Protein AF-A0A9Q7ALQ8-F1 (afdb_monomer)

Foldseek 3Di:
DDDDPPFDWDWDFDDAAPDTDTDTDSDDPVRSVVVRVVLNVQLVVQDDPPDDSVNSNVSSVVVVVVVVVVVVVVVVVVVVVVVD

pLDDT: mean 83.9, std 13.33, range [40.94, 96.38]

Mean predicted aligned error: 7.28 Å

Sequence (84 aa):
MTELPGAEMRRVRLRVGKKTYPIRTPLTDDELDRLLVPLNVVIEESGGPSVGQEERLLLALLRYGWQLERIRHRLEALLKEESR

Radius of gyration: 16.53 Å; Cα contacts (8 Å, |Δi|>4): 52; chains: 1; bounding box: 43×23×46 Å

Nearest PDB structures (foldseek):
  2mmv-assembly1_B  TM=6.576E-01  e=1.518E-02  Geobacillus stearothermophilus
  7pio-assembly1_F  TM=3.917E-01  e=1.404E-01  Mycoplasmoides pneumoniae M129
  8buu-assembly1_g  TM=3.747E-01  e=1.718E-01  Bacillus subtilis subsp. subtilis str. 168
  5zeb-assembly1_g  TM=3.350E-01  e=1.147E-01  Mycolicibacterium smegmatis MC2 155
  7unu-assembly1_g  TM=3.862E-01  e=4.415E-01  Pseudomonas aeruginosa PAO1

Solvent-accessible surface area (backbone atoms only — not comparable to full-atom values): 5042 Å² total; per-residue (Å²): 134,87,76,70,89,87,52,72,75,40,80,47,78,46,76,55,85,94,48,74,42,83,44,76,40,56,69,52,71,70,59,45,52,68,49,46,56,60,48,42,53,42,32,65,71,28,61,60,97,86,54,50,73,68,57,15,48,52,46,28,50,52,52,51,53,52,50,52,50,54,50,50,54,53,51,56,51,52,57,57,58,76,75,106

Secondary structure (DSSP, 8-state):
--PPTT---EEEEEEETTEEEEEEES--HHHHHHHHHHHHHHHHHSS-TTS-HHHHHHHHHHHHHHHHHHHHHHHHHHHH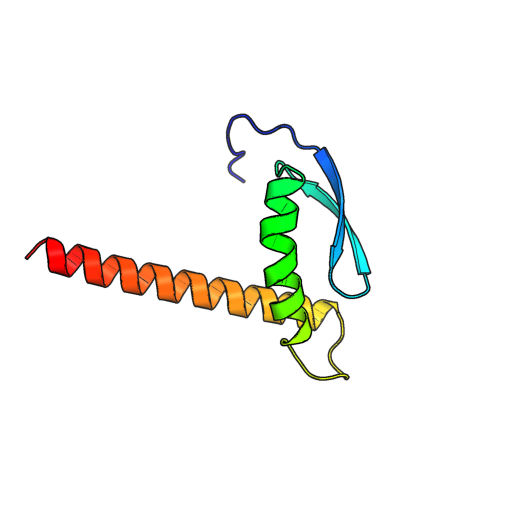HHT-

Organism: NCBI:txid3029084

Structure (mmCIF, N/CA/C/O backbone):
data_AF-A0A9Q7ALQ8-F1
#
_entry.id   AF-A0A9Q7ALQ8-F1
#
loop_
_atom_site.group_PDB
_atom_site.id
_atom_site.type_symbol
_atom_site.label_atom_id
_atom_site.label_alt_id
_atom_site.label_comp_id
_atom_site.label_asym_id
_atom_site.label_entity_id
_atom_site.label_seq_id
_atom_site.pdbx_PDB_ins_code
_atom_site.Cartn_x
_atom_site.Cartn_y
_atom_site.Cartn_z
_atom_site.occupancy
_atom_site.B_iso_or_equiv
_atom_site.auth_seq_id
_atom_site.auth_comp_id
_atom_site.auth_asym_id
_atom_site.auth_atom_id
_atom_site.pdbx_PDB_model_num
ATOM 1 N N . MET A 1 1 ? -5.722 14.854 -11.703 1.00 40.94 1 MET A N 1
ATOM 2 C CA . MET A 1 1 ? -6.278 13.524 -11.383 1.00 40.94 1 MET A CA 1
ATOM 3 C C . MET A 1 1 ? -6.734 12.925 -12.692 1.00 40.94 1 MET A C 1
ATOM 5 O O . MET A 1 1 ? -7.750 13.354 -13.214 1.00 40.94 1 MET A O 1
ATOM 9 N N . THR A 1 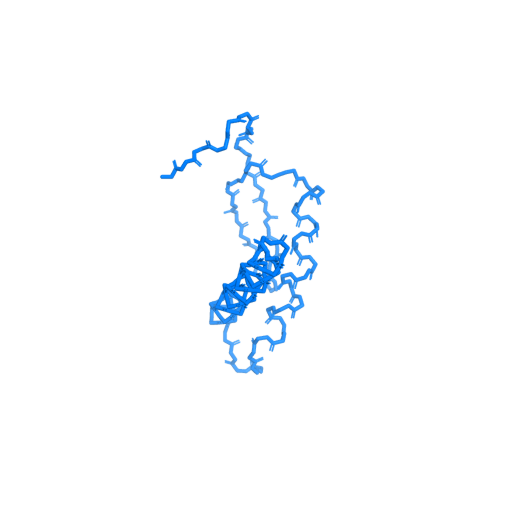2 ? -5.917 12.062 -13.284 1.00 43.69 2 THR A N 1
ATOM 10 C CA . THR A 1 2 ? -6.236 11.422 -14.561 1.00 43.69 2 THR A CA 1
ATOM 11 C C . THR A 1 2 ? -7.209 10.290 -14.263 1.00 43.69 2 THR A C 1
ATOM 13 O O . THR A 1 2 ? -6.836 9.322 -13.604 1.00 43.69 2 THR A O 1
ATOM 16 N N . GLU A 1 3 ? -8.469 10.454 -14.653 1.00 43.44 3 GLU A N 1
ATOM 17 C CA . GLU A 1 3 ? -9.445 9.369 -14.622 1.00 43.44 3 GLU A CA 1
ATOM 18 C C . GLU A 1 3 ? -8.961 8.285 -15.593 1.00 43.44 3 GLU A C 1
ATOM 20 O O . GLU A 1 3 ? -8.693 8.563 -16.763 1.00 43.44 3 GLU A O 1
ATOM 25 N N . LEU A 1 4 ? -8.765 7.064 -15.091 1.00 53.69 4 LEU A N 1
ATOM 26 C CA . LEU A 1 4 ? -8.494 5.910 -15.944 1.00 53.69 4 LEU A CA 1
ATOM 27 C C . LEU A 1 4 ? -9.739 5.697 -16.828 1.00 53.69 4 LEU A C 1
ATOM 29 O O . LEU A 1 4 ? -10.833 5.534 -16.280 1.00 53.69 4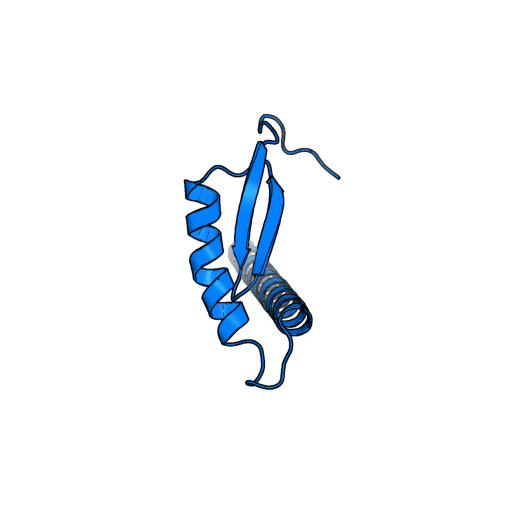 LEU A O 1
ATOM 33 N N . PRO A 1 5 ? -9.621 5.739 -18.167 1.00 44.50 5 PRO A N 1
ATOM 34 C CA . PRO A 1 5 ? -10.782 5.687 -19.043 1.00 44.50 5 PRO A CA 1
ATOM 35 C C . PRO A 1 5 ? -11.468 4.318 -18.938 1.00 44.50 5 PRO A C 1
ATOM 37 O O . PRO A 1 5 ? -10.870 3.296 -19.260 1.00 44.50 5 PRO A O 1
ATOM 40 N N . GLY A 1 6 ? -12.730 4.314 -18.491 1.00 55.72 6 GLY A N 1
ATOM 41 C CA . GLY A 1 6 ? -13.628 3.154 -18.551 1.00 55.72 6 GLY A CA 1
ATOM 42 C C . GLY A 1 6 ? -13.991 2.475 -17.227 1.00 55.72 6 GLY A C 1
ATOM 43 O O . GLY A 1 6 ? -14.754 1.515 -17.259 1.00 55.72 6 GLY A O 1
ATOM 44 N N . ALA A 1 7 ? -13.503 2.943 -16.076 1.00 61.88 7 ALA A N 1
ATOM 45 C CA . ALA A 1 7 ? -13.806 2.289 -14.803 1.00 61.88 7 ALA A CA 1
ATOM 46 C C . ALA A 1 7 ? -14.857 3.059 -13.982 1.00 61.88 7 ALA A C 1
ATOM 48 O O . ALA A 1 7 ? -14.623 4.184 -13.535 1.00 61.88 7 ALA A O 1
ATOM 49 N N . GLU A 1 8 ? -16.032 2.453 -13.790 1.00 80.75 8 GLU A N 1
ATOM 50 C CA . GLU A 1 8 ? -17.117 3.027 -12.991 1.00 80.75 8 GLU A CA 1
ATOM 51 C C . GLU A 1 8 ? -16.693 3.156 -11.519 1.00 80.75 8 GLU A C 1
ATOM 53 O O . GLU A 1 8 ? -16.329 2.186 -10.852 1.00 80.75 8 GLU A O 1
ATOM 58 N N . MET A 1 9 ? -16.742 4.381 -10.992 1.00 88.94 9 MET A N 1
ATOM 59 C CA . MET A 1 9 ? -16.367 4.665 -9.609 1.00 88.94 9 MET A CA 1
ATOM 60 C C . MET A 1 9 ? -17.430 4.134 -8.643 1.00 88.94 9 MET A C 1
ATOM 62 O O . MET A 1 9 ? -18.488 4.743 -8.474 1.00 88.94 9 MET A O 1
ATOM 66 N N . ARG A 1 10 ? -17.121 3.053 -7.922 1.00 90.50 10 ARG A N 1
ATOM 67 C CA . ARG A 1 10 ? -18.021 2.456 -6.922 1.00 90.50 10 ARG A CA 1
ATOM 68 C C . ARG A 1 10 ? -17.598 2.772 -5.490 1.00 90.50 10 ARG A C 1
ATOM 70 O O . ARG A 1 10 ? -16.432 3.046 -5.201 1.00 90.50 10 ARG A O 1
ATOM 77 N N . ARG A 1 11 ? -18.562 2.754 -4.563 1.00 93.25 11 ARG A N 1
ATOM 78 C CA . ARG A 1 11 ? -18.302 2.877 -3.119 1.00 93.25 11 ARG A CA 1
ATOM 79 C C . ARG A 1 11 ? -18.114 1.496 -2.506 1.00 93.25 11 ARG A C 1
ATOM 81 O O . ARG A 1 11 ? -19.011 0.668 -2.603 1.00 93.25 11 ARG A O 1
ATOM 88 N N . VAL A 1 12 ? -17.004 1.295 -1.803 1.00 92.94 12 VAL A N 1
ATOM 89 C CA . VAL A 1 12 ? -16.704 0.048 -1.083 1.00 92.94 12 VAL A CA 1
ATOM 90 C C . VAL A 1 12 ? -16.273 0.340 0.350 1.00 92.94 12 VAL A C 1
ATOM 92 O O . VAL A 1 12 ? -15.774 1.427 0.656 1.00 92.94 12 VAL A O 1
ATOM 95 N N . ARG A 1 13 ? -16.478 -0.626 1.249 1.00 92.56 13 ARG A N 1
ATOM 96 C CA . ARG A 1 13 ? -15.955 -0.569 2.619 1.00 92.56 13 ARG A CA 1
ATOM 97 C C . ARG A 1 13 ? -14.689 -1.403 2.694 1.00 92.56 13 ARG A C 1
ATOM 99 O O . ARG A 1 13 ? -14.756 -2.625 2.698 1.00 92.56 13 ARG A O 1
ATOM 106 N N . LEU A 1 14 ? -13.552 -0.728 2.768 1.00 89.94 14 LEU A N 1
ATOM 107 C CA . LEU A 1 14 ? -12.245 -1.358 2.814 1.00 89.94 14 LEU A CA 1
ATOM 108 C C . LEU A 1 14 ? -11.803 -1.549 4.263 1.00 89.94 14 LEU A C 1
ATOM 110 O O . LEU A 1 14 ? -11.705 -0.575 5.011 1.00 89.94 14 LEU A O 1
ATOM 114 N N . ARG A 1 15 ? -11.514 -2.784 4.673 1.00 87.38 15 ARG A N 1
ATOM 115 C CA . ARG A 1 15 ? -10.905 -3.043 5.981 1.00 87.38 15 ARG A CA 1
ATOM 116 C C . ARG A 1 15 ? -9.389 -3.034 5.849 1.00 87.38 15 ARG A C 1
ATOM 118 O O . ARG A 1 15 ? -8.833 -3.822 5.094 1.00 87.38 15 ARG A O 1
ATOM 125 N N . VAL A 1 16 ? -8.739 -2.165 6.616 1.00 83.81 16 VAL A N 1
ATOM 126 C CA . VAL A 1 16 ? -7.282 -2.042 6.638 1.00 83.81 16 VAL A CA 1
ATOM 127 C C . VAL A 1 16 ? -6.816 -2.048 8.090 1.00 83.81 16 VAL A C 1
ATOM 129 O O . VAL A 1 16 ? -7.177 -1.170 8.881 1.00 83.81 16 VAL A O 1
ATOM 132 N N . GLY A 1 17 ? -6.065 -3.085 8.464 1.00 80.31 17 GLY A N 1
ATOM 133 C CA . GLY A 1 17 ? -5.772 -3.389 9.864 1.00 80.31 17 GLY A CA 1
ATOM 134 C C . GLY A 1 17 ? -7.049 -3.482 10.714 1.00 80.31 17 GLY A C 1
ATOM 135 O O . GLY A 1 17 ? -7.939 -4.306 10.472 1.00 80.31 17 GLY A O 1
ATOM 136 N N . LYS A 1 18 ? -7.156 -2.616 11.730 1.00 80.00 18 LYS A N 1
ATOM 137 C CA . LYS A 1 18 ? -8.294 -2.602 12.673 1.00 80.00 18 LYS A CA 1
ATOM 138 C C . LYS A 1 18 ? -9.418 -1.634 12.292 1.00 80.00 18 LYS A C 1
ATOM 140 O O . LYS A 1 18 ? -10.458 -1.643 12.947 1.00 80.00 18 LYS A O 1
ATOM 145 N N . LYS A 1 19 ? -9.233 -0.793 11.270 1.00 86.69 19 LYS A N 1
ATOM 146 C CA . LYS A 1 19 ? -10.212 0.230 10.867 1.00 86.69 19 LYS A CA 1
ATOM 147 C C . LYS A 1 19 ? -10.871 -0.142 9.533 1.00 86.69 19 LYS A C 1
ATOM 149 O O . LYS A 1 19 ? -10.281 -0.814 8.691 1.00 86.69 19 LYS A O 1
ATOM 154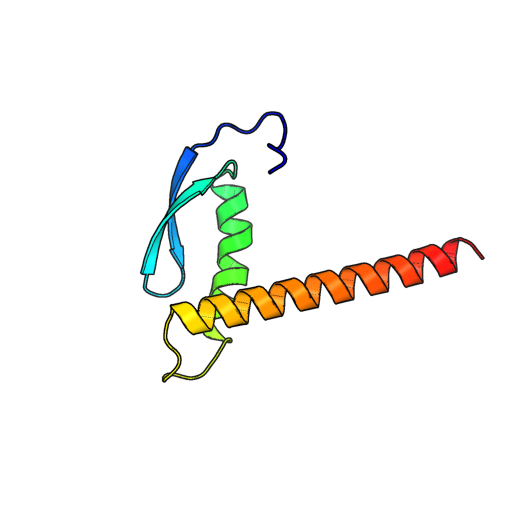 N N . THR A 1 20 ? -12.120 0.286 9.357 1.00 90.94 20 THR A N 1
ATOM 155 C CA . THR A 1 20 ? -12.862 0.148 8.095 1.00 90.94 20 THR A CA 1
ATOM 156 C C . THR A 1 20 ? -13.094 1.529 7.505 1.00 90.94 20 THR A C 1
ATOM 158 O O . THR A 1 20 ? -13.569 2.424 8.202 1.00 90.94 20 THR A O 1
ATOM 161 N N . TYR A 1 21 ? -12.772 1.691 6.228 1.00 89.25 21 TYR A N 1
ATOM 162 C CA . TYR A 1 21 ? -12.788 2.959 5.517 1.00 89.25 21 TYR A CA 1
ATOM 163 C C . TYR A 1 21 ? -13.776 2.891 4.350 1.00 89.25 21 TYR A C 1
ATOM 165 O O . TYR A 1 21 ? -13.646 2.014 3.493 1.00 89.25 21 TYR A O 1
ATOM 173 N N . PRO A 1 22 ? -14.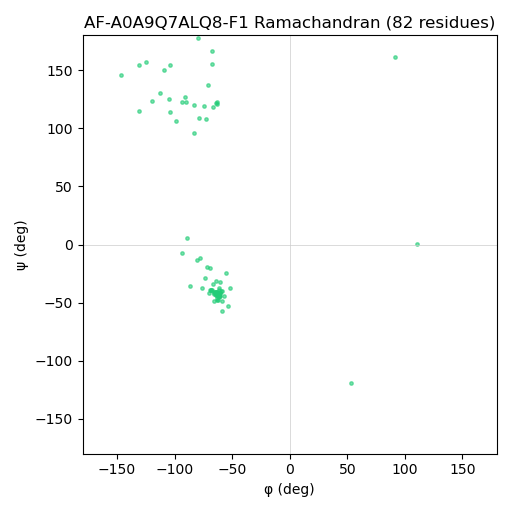771 3.789 4.276 1.00 93.19 22 PRO A N 1
ATOM 174 C CA . PRO A 1 22 ? -15.559 3.948 3.066 1.00 93.19 22 PRO A CA 1
ATOM 175 C C . PRO A 1 22 ? -14.714 4.680 2.018 1.00 93.19 22 PRO A C 1
ATOM 177 O O . PRO A 1 22 ? -14.316 5.824 2.234 1.00 93.19 22 PRO A O 1
ATOM 180 N N . ILE A 1 23 ? -14.455 4.040 0.881 1.00 92.12 23 ILE A N 1
ATOM 181 C CA . ILE A 1 23 ? -13.686 4.637 -0.217 1.00 92.12 23 ILE A CA 1
ATOM 182 C C . ILE A 1 23 ? -14.483 4.602 -1.517 1.00 92.12 23 ILE A C 1
ATOM 184 O O . ILE A 1 23 ? -15.396 3.792 -1.689 1.00 92.12 23 ILE A O 1
ATOM 188 N N . ARG A 1 24 ? -14.133 5.500 -2.438 1.00 94.06 24 ARG A N 1
ATOM 189 C CA . ARG A 1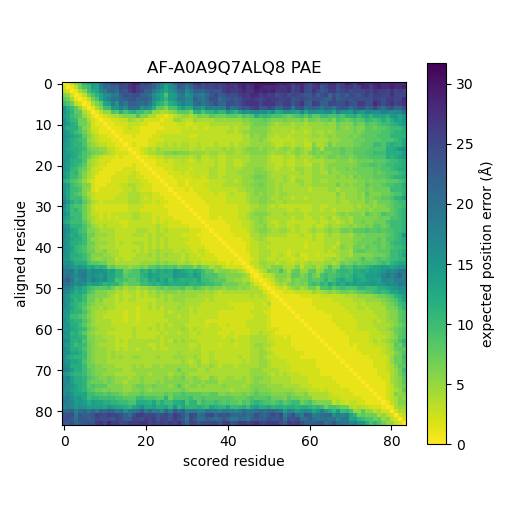 24 ? -14.562 5.437 -3.836 1.00 94.06 24 ARG A CA 1
ATOM 190 C C . ARG A 1 24 ? -13.386 4.969 -4.672 1.00 94.06 24 ARG A C 1
ATOM 192 O O . ARG A 1 24 ? -12.320 5.570 -4.587 1.00 94.06 24 ARG A O 1
ATOM 199 N N . THR A 1 25 ? -13.581 3.913 -5.444 1.00 91.44 25 THR A N 1
ATOM 200 C CA . THR A 1 25 ? -12.515 3.308 -6.240 1.00 91.44 25 THR A CA 1
ATOM 201 C C . THR A 1 25 ? -13.075 2.751 -7.547 1.00 91.44 25 THR A C 1
ATOM 203 O O . THR A 1 25 ? -14.215 2.279 -7.549 1.00 91.44 25 THR A O 1
ATOM 206 N N . PRO A 1 26 ? -12.297 2.799 -8.640 1.00 92.94 26 PRO A N 1
ATOM 207 C CA . PRO A 1 26 ? -12.619 2.089 -9.873 1.00 92.94 26 PRO A CA 1
ATOM 208 C C . PRO A 1 26 ? -12.301 0.586 -9.796 1.00 92.94 26 PRO A C 1
ATOM 210 O O . PRO A 1 26 ? -12.682 -0.160 -10.689 1.00 92.94 26 PRO A O 1
ATOM 213 N N . LEU A 1 27 ? -11.580 0.144 -8.758 1.00 91.44 27 LEU A N 1
ATOM 214 C CA . LEU A 1 27 ? -11.109 -1.234 -8.639 1.00 91.44 27 LEU A CA 1
ATOM 215 C C . LEU A 1 27 ? -12.255 -2.216 -8.359 1.00 91.44 27 LEU A C 1
ATOM 217 O O . LEU A 1 27 ? -13.126 -1.984 -7.503 1.00 91.44 27 LEU A O 1
ATOM 221 N N . THR A 1 28 ? -12.203 -3.348 -9.052 1.00 90.62 28 THR A N 1
ATOM 222 C CA . THR A 1 28 ? -13.039 -4.528 -8.803 1.00 90.62 28 THR A CA 1
ATOM 223 C C . THR A 1 28 ? -12.696 -5.177 -7.458 1.00 90.62 28 THR A C 1
ATOM 225 O O . THR A 1 28 ? -11.692 -4.837 -6.829 1.00 90.62 28 THR A O 1
ATOM 228 N N . ASP A 1 29 ? -13.549 -6.082 -6.971 1.00 89.00 29 ASP A N 1
ATOM 229 C CA . ASP A 1 29 ? -13.290 -6.784 -5.705 1.00 89.00 29 ASP A CA 1
ATOM 230 C C . ASP A 1 29 ? -12.021 -7.644 -5.808 1.00 89.00 29 ASP A C 1
ATOM 232 O O . ASP A 1 29 ? -11.157 -7.550 -4.942 1.00 89.00 29 ASP A O 1
ATOM 236 N N . ASP A 1 30 ? -11.830 -8.348 -6.925 1.00 90.31 30 ASP A N 1
ATOM 237 C CA . ASP A 1 30 ? -10.634 -9.161 -7.177 1.00 90.31 30 ASP A CA 1
ATOM 238 C C . ASP A 1 30 ? -9.338 -8.333 -7.183 1.00 90.31 30 ASP A C 1
ATOM 240 O O . ASP A 1 30 ? -8.309 -8.756 -6.650 1.00 90.31 30 ASP A O 1
ATOM 244 N N . GLU A 1 31 ? -9.353 -7.144 -7.794 1.00 91.69 31 GLU A N 1
ATOM 245 C CA . GLU A 1 31 ? -8.198 -6.238 -7.793 1.00 91.69 31 GLU A CA 1
ATOM 246 C C . GLU A 1 31 ? -7.912 -5.687 -6.395 1.00 91.69 31 GLU A C 1
ATOM 248 O O . GLU A 1 31 ? -6.749 -5.582 -6.001 1.00 91.69 31 GLU A O 1
ATOM 253 N N . LEU A 1 32 ? -8.959 -5.361 -5.629 1.00 91.12 32 LEU A N 1
ATOM 254 C CA . LEU A 1 32 ? -8.814 -4.944 -4.238 1.00 91.12 32 LEU A CA 1
ATOM 255 C C . LEU A 1 32 ? -8.221 -6.067 -3.391 1.00 91.12 32 LEU A C 1
ATOM 257 O O . LEU A 1 32 ? -7.269 -5.812 -2.660 1.00 91.12 32 LEU A O 1
ATOM 261 N N . ASP A 1 33 ? -8.705 -7.298 -3.523 1.00 89.06 33 ASP A N 1
ATOM 262 C CA . ASP A 1 33 ? -8.209 -8.441 -2.757 1.00 89.06 33 ASP A CA 1
ATOM 263 C C . ASP A 1 33 ? -6.727 -8.718 -3.038 1.00 89.06 33 ASP A C 1
ATOM 265 O O . ASP A 1 33 ? -5.937 -8.910 -2.107 1.00 89.06 33 ASP A O 1
ATOM 269 N N . ARG A 1 34 ? -6.306 -8.626 -4.307 1.00 89.81 34 ARG A N 1
ATOM 270 C CA . ARG A 1 34 ? -4.889 -8.746 -4.698 1.00 89.81 34 ARG A CA 1
ATOM 271 C C . ARG A 1 34 ? -3.999 -7.683 -4.053 1.00 89.81 34 ARG A C 1
ATOM 273 O O . ARG A 1 34 ? -2.832 -7.959 -3.781 1.00 89.81 34 ARG A O 1
ATOM 280 N N . LEU A 1 35 ? -4.523 -6.481 -3.813 1.00 87.81 35 LEU A N 1
ATOM 281 C CA . LEU A 1 35 ? -3.789 -5.379 -3.182 1.00 87.81 35 LEU A CA 1
ATOM 282 C C . LEU A 1 35 ? -3.847 -5.428 -1.652 1.00 87.81 35 LEU A C 1
ATOM 284 O O . LEU A 1 35 ? -2.873 -5.086 -0.983 1.00 87.81 35 LEU A O 1
ATOM 288 N N . LEU A 1 36 ? -4.975 -5.850 -1.085 1.00 86.94 36 LEU A N 1
ATOM 289 C CA . LEU A 1 36 ? -5.239 -5.820 0.350 1.00 86.94 36 LEU A CA 1
ATOM 290 C C . LEU A 1 36 ? -4.384 -6.800 1.136 1.00 86.94 36 LEU A C 1
ATOM 292 O O . LEU A 1 36 ? -3.939 -6.468 2.234 1.00 86.94 36 LEU A O 1
ATOM 296 N N . VAL A 1 37 ? -4.158 -7.997 0.595 1.00 84.25 37 VAL A N 1
ATOM 297 C CA . VAL A 1 37 ? -3.339 -9.020 1.257 1.00 84.25 37 VAL A CA 1
ATOM 298 C C . VAL A 1 37 ? -1.915 -8.506 1.513 1.00 84.25 37 VAL A C 1
ATOM 300 O O . VAL A 1 37 ? -1.524 -8.437 2.680 1.00 84.25 37 VAL A O 1
ATOM 303 N N . PRO A 1 38 ? -1.144 -8.072 0.496 1.00 84.00 38 PRO A N 1
ATOM 304 C CA . PRO A 1 38 ? 0.194 -7.543 0.738 1.00 84.00 38 PRO A CA 1
ATOM 305 C C . PRO A 1 38 ? 0.162 -6.228 1.529 1.00 84.00 38 PRO A C 1
ATOM 307 O O . PRO A 1 38 ? 1.033 -6.014 2.370 1.00 84.00 38 PRO A O 1
ATOM 310 N N . LEU A 1 39 ? -0.852 -5.375 1.332 1.00 84.94 39 LEU A N 1
ATOM 311 C CA . LEU A 1 39 ? -0.978 -4.117 2.072 1.00 84.94 39 LEU A CA 1
ATOM 312 C C . LEU A 1 39 ? -1.137 -4.350 3.579 1.00 84.94 39 LEU A C 1
ATOM 314 O O . LEU A 1 39 ? -0.478 -3.677 4.369 1.00 84.94 39 LEU A O 1
ATOM 318 N N . ASN A 1 40 ? -1.976 -5.303 3.988 1.00 84.19 40 ASN A N 1
ATOM 319 C CA . ASN A 1 40 ? -2.170 -5.619 5.402 1.00 84.19 40 ASN A CA 1
ATOM 320 C C . ASN A 1 40 ? -0.890 -6.175 6.037 1.00 84.19 40 ASN A C 1
ATOM 322 O O . ASN A 1 40 ? -0.538 -5.733 7.127 1.00 84.19 40 ASN A O 1
ATOM 326 N N . VAL A 1 41 ? -0.147 -7.036 5.333 1.00 85.62 41 VAL A N 1
ATOM 327 C CA . VAL A 1 41 ? 1.168 -7.519 5.797 1.00 85.62 41 VAL A CA 1
ATOM 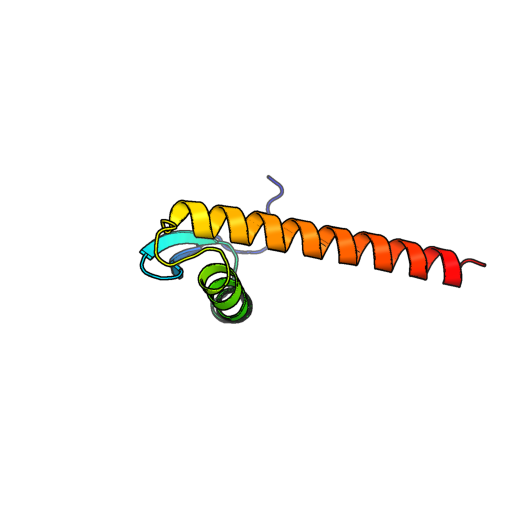328 C C . VAL A 1 41 ? 2.127 -6.348 6.010 1.00 85.62 41 VAL A C 1
ATOM 330 O O . VAL A 1 41 ? 2.721 -6.207 7.076 1.00 85.62 41 VAL A O 1
ATOM 333 N N . VAL A 1 42 ? 2.229 -5.444 5.031 1.00 84.75 42 VAL A N 1
ATOM 334 C CA . VAL A 1 42 ? 3.113 -4.277 5.131 1.00 84.75 42 VAL A CA 1
ATOM 335 C C . VAL A 1 42 ? 2.719 -3.374 6.303 1.00 84.75 42 VAL A C 1
ATOM 337 O O . VAL A 1 42 ? 3.600 -2.866 6.992 1.00 84.75 42 VAL A O 1
ATOM 340 N N . ILE A 1 43 ? 1.426 -3.176 6.561 1.00 84.94 43 ILE A N 1
ATOM 341 C CA . ILE A 1 43 ? 0.926 -2.355 7.677 1.00 84.94 43 ILE A CA 1
ATOM 342 C C . ILE A 1 43 ? 1.193 -3.012 9.034 1.00 84.94 43 ILE A C 1
ATOM 344 O O . ILE A 1 43 ? 1.519 -2.319 10.000 1.00 84.94 43 ILE A O 1
ATOM 348 N N . GLU A 1 44 ? 1.052 -4.331 9.131 1.00 83.31 44 GLU A N 1
ATOM 349 C CA . GLU A 1 44 ? 1.345 -5.080 10.355 1.00 83.31 44 GLU A CA 1
ATOM 350 C C . GLU A 1 44 ? 2.835 -5.037 10.700 1.00 83.31 44 GLU A C 1
ATOM 352 O O . GLU A 1 44 ? 3.179 -4.797 11.859 1.00 83.31 44 GLU A O 1
ATOM 357 N N . GLU A 1 45 ? 3.699 -5.170 9.690 1.00 85.12 45 GLU A N 1
ATOM 358 C CA . GLU A 1 45 ? 5.157 -5.041 9.807 1.00 85.12 45 GLU A CA 1
ATOM 359 C C . GLU A 1 45 ? 5.628 -3.593 10.024 1.00 85.12 45 GLU A C 1
ATOM 361 O O . GLU A 1 45 ? 6.756 -3.354 10.462 1.00 85.12 45 GLU A O 1
ATOM 366 N N . SER A 1 46 ? 4.792 -2.609 9.692 1.00 80.12 46 SER A N 1
ATOM 367 C CA . SER A 1 46 ? 5.124 -1.194 9.838 1.00 80.12 46 SER A CA 1
ATOM 368 C C . SER A 1 46 ? 4.869 -0.734 11.271 1.00 80.12 46 SER A C 1
ATOM 370 O O . SER A 1 46 ? 3.757 -0.356 11.632 1.00 80.12 46 SER A O 1
ATOM 372 N N . GLY A 1 47 ? 5.927 -0.727 12.083 1.00 70.38 47 GLY A N 1
ATOM 373 C CA . GLY A 1 47 ? 5.926 -0.140 13.424 1.00 70.38 47 GLY A CA 1
ATOM 374 C C . GLY A 1 47 ? 5.566 -1.106 14.562 1.00 70.38 47 GLY A C 1
ATOM 375 O O . GLY A 1 47 ? 4.986 -2.172 14.374 1.00 70.38 47 GLY A O 1
ATOM 376 N N . GLY A 1 48 ? 5.935 -0.719 15.785 1.00 71.31 48 GLY A N 1
ATOM 377 C CA . GLY A 1 48 ? 5.701 -1.501 17.003 1.00 71.31 48 GLY A CA 1
ATOM 378 C C . GLY A 1 48 ? 4.272 -1.385 17.561 1.00 71.31 48 GLY A C 1
ATOM 379 O O . GLY A 1 48 ? 3.451 -0.628 17.038 1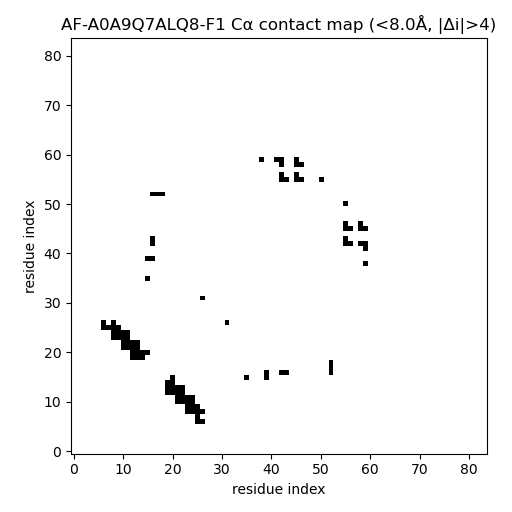.00 71.31 48 GLY A O 1
ATOM 380 N N . PRO A 1 49 ? 3.943 -2.097 18.658 1.00 71.00 49 PRO A N 1
ATOM 381 C CA . PRO A 1 49 ? 2.610 -2.086 19.281 1.00 71.00 49 PRO A CA 1
ATOM 382 C C . PRO A 1 49 ? 2.100 -0.689 19.674 1.00 71.00 49 PRO A C 1
ATOM 384 O O . PRO A 1 49 ? 0.893 -0.485 19.762 1.00 71.00 49 PRO A O 1
ATOM 387 N N . SER A 1 50 ? 3.013 0.261 19.893 1.00 80.12 50 SER A N 1
ATOM 388 C CA . SER A 1 50 ? 2.738 1.657 20.251 1.00 80.12 50 SER A CA 1
ATOM 389 C C . SER A 1 50 ? 2.372 2.557 19.066 1.00 80.12 50 SER A C 1
ATOM 391 O O . SER A 1 50 ? 1.889 3.665 19.280 1.00 80.12 50 SER A O 1
ATOM 393 N N . VAL A 1 51 ? 2.587 2.103 17.829 1.00 82.25 51 VAL A N 1
ATOM 394 C CA . VAL A 1 51 ? 2.347 2.894 16.615 1.00 82.25 51 VAL A CA 1
ATOM 395 C C . VAL A 1 51 ? 0.870 2.824 16.233 1.00 82.25 51 VAL A C 1
ATOM 397 O O . VAL A 1 51 ? 0.326 1.742 15.975 1.00 82.25 51 VAL A O 1
ATOM 400 N N . GLY A 1 52 ? 0.220 3.989 16.188 1.00 86.75 52 GLY A N 1
ATOM 401 C CA . GLY A 1 52 ? -1.192 4.125 15.833 1.00 86.75 52 GLY A CA 1
ATOM 402 C C . GLY A 1 52 ? -1.475 3.784 14.365 1.00 86.75 52 GLY A C 1
ATOM 403 O O . GLY A 1 52 ? -0.611 3.909 13.505 1.00 86.75 52 GLY A O 1
ATOM 404 N N . GLN A 1 53 ? -2.714 3.384 14.056 1.00 85.56 53 GLN A N 1
ATOM 405 C CA . GLN A 1 53 ? -3.123 2.935 12.710 1.00 85.56 53 GLN A CA 1
ATOM 406 C C . GLN A 1 53 ? -2.763 3.928 11.589 1.00 85.56 53 GLN A C 1
ATOM 408 O O . GLN A 1 53 ? -2.404 3.505 10.496 1.00 85.56 53 GLN A O 1
ATOM 413 N N . GLU A 1 54 ? -2.875 5.233 11.839 1.00 87.38 54 GLU A N 1
ATOM 414 C CA . GLU A 1 54 ? -2.575 6.272 10.843 1.00 87.38 54 GLU A CA 1
ATOM 415 C C . GLU A 1 54 ? -1.081 6.364 10.538 1.00 87.38 54 GLU A C 1
ATOM 417 O O . GLU A 1 54 ? -0.694 6.413 9.374 1.00 87.38 54 GLU A O 1
ATOM 422 N N . GLU A 1 55 ? -0.237 6.286 11.563 1.00 89.81 55 GLU A N 1
ATOM 423 C CA . GLU A 1 55 ? 1.213 6.252 11.388 1.00 89.81 55 GLU A CA 1
ATOM 424 C C . GLU A 1 55 ? 1.652 4.969 10.668 1.00 89.81 55 GLU A C 1
ATOM 426 O O . GLU A 1 55 ? 2.442 5.033 9.729 1.00 89.81 55 GLU A O 1
ATOM 431 N N . ARG A 1 56 ? 1.060 3.812 11.002 1.00 88.62 56 ARG A N 1
ATOM 432 C CA . ARG A 1 56 ? 1.323 2.554 10.277 1.00 88.62 56 ARG A CA 1
ATOM 433 C C . ARG A 1 56 ? 0.976 2.650 8.793 1.00 88.62 56 ARG A C 1
ATOM 435 O O . ARG A 1 56 ? 1.716 2.137 7.959 1.00 88.62 56 ARG A O 1
ATOM 442 N N . LEU A 1 57 ? -0.135 3.309 8.456 1.00 88.25 57 LEU A N 1
ATOM 443 C CA . LEU A 1 57 ? -0.533 3.545 7.066 1.00 88.25 57 LEU A CA 1
ATOM 444 C C . LEU A 1 57 ? 0.472 4.439 6.335 1.00 88.25 57 LEU A C 1
ATOM 446 O O . LEU A 1 57 ? 0.847 4.127 5.208 1.00 88.25 57 LEU A O 1
ATOM 450 N N . LEU A 1 58 ? 0.941 5.516 6.973 1.00 90.38 58 LEU A N 1
ATOM 451 C CA . LEU A 1 58 ? 1.966 6.393 6.399 1.00 90.38 58 LEU A CA 1
ATOM 452 C C . LEU A 1 58 ? 3.280 5.643 6.153 1.00 90.38 58 LEU A C 1
ATOM 454 O O . LEU A 1 58 ? 3.851 5.744 5.068 1.00 90.38 58 LEU A O 1
ATOM 458 N N . LEU A 1 59 ? 3.728 4.842 7.120 1.00 90.31 59 LEU A N 1
ATOM 459 C CA . LEU A 1 59 ? 4.921 4.006 6.982 1.00 90.31 59 LEU A CA 1
ATOM 460 C C . LEU A 1 59 ? 4.771 2.976 5.854 1.00 90.31 59 LEU A C 1
ATOM 462 O O . LEU A 1 59 ? 5.691 2.803 5.052 1.00 90.31 59 LEU A O 1
ATOM 466 N N . ALA A 1 60 ? 3.600 2.345 5.739 1.00 88.50 60 ALA A N 1
ATOM 467 C CA . ALA A 1 60 ? 3.305 1.421 4.651 1.00 88.50 60 ALA A CA 1
ATOM 468 C C . ALA A 1 60 ? 3.366 2.115 3.281 1.00 88.50 60 ALA A C 1
ATOM 470 O O . ALA A 1 60 ? 3.993 1.593 2.359 1.00 88.50 60 ALA A O 1
ATOM 471 N N . LEU A 1 61 ? 2.782 3.311 3.155 1.00 90.44 61 LEU A N 1
ATOM 472 C CA . LEU A 1 61 ? 2.833 4.111 1.927 1.00 90.44 61 LEU A CA 1
ATOM 473 C C . LEU A 1 61 ? 4.270 4.487 1.546 1.00 90.44 61 LEU A C 1
ATOM 475 O O . LEU A 1 61 ? 4.650 4.331 0.386 1.00 90.44 61 LEU A O 1
ATOM 479 N N . LEU A 1 62 ? 5.084 4.921 2.513 1.00 91.50 62 LEU A N 1
ATOM 480 C CA . LEU A 1 62 ? 6.501 5.226 2.287 1.00 91.50 62 LEU A CA 1
ATOM 481 C C . LEU A 1 62 ? 7.271 3.991 1.810 1.00 91.50 62 LEU A C 1
ATOM 483 O O . LEU A 1 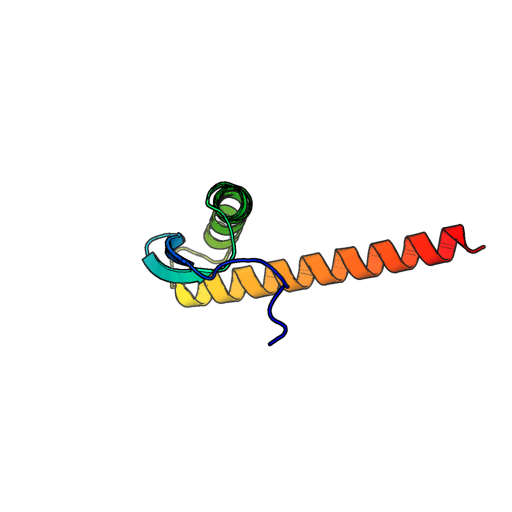62 ? 8.034 4.068 0.845 1.00 91.50 62 LEU A O 1
ATOM 487 N N . ARG A 1 63 ? 7.040 2.835 2.442 1.00 90.25 63 ARG A N 1
ATOM 488 C CA . ARG A 1 63 ? 7.669 1.569 2.049 1.00 90.25 63 ARG A CA 1
ATOM 489 C C . ARG A 1 63 ? 7.264 1.163 0.633 1.00 90.25 63 ARG A C 1
ATOM 491 O O . ARG A 1 63 ? 8.142 0.790 -0.141 1.00 90.25 63 ARG A O 1
ATOM 498 N N . TYR A 1 64 ? 5.988 1.278 0.265 1.00 89.44 64 TYR A N 1
ATOM 499 C CA . TYR A 1 64 ? 5.530 1.007 -1.102 1.00 89.44 64 TYR A CA 1
ATOM 500 C C . TYR A 1 64 ? 6.150 1.956 -2.126 1.00 89.44 64 TYR A C 1
ATOM 502 O O . TYR A 1 64 ? 6.683 1.487 -3.131 1.00 89.44 64 TYR A O 1
ATOM 510 N N . GLY A 1 65 ? 6.138 3.265 -1.860 1.00 92.50 65 GLY A N 1
ATOM 511 C CA . GLY A 1 65 ? 6.753 4.259 -2.741 1.00 92.50 65 GLY A CA 1
ATOM 512 C C . GLY A 1 65 ? 8.237 3.975 -2.976 1.00 92.50 65 GLY A C 1
ATOM 513 O O . GLY A 1 65 ? 8.695 3.960 -4.115 1.00 92.50 65 GLY A O 1
ATOM 514 N N . TRP A 1 66 ? 8.971 3.635 -1.914 1.00 92.38 66 TRP A N 1
ATOM 515 C CA . TRP A 1 66 ? 10.380 3.260 -2.015 1.00 92.38 66 TRP A CA 1
ATOM 516 C C . TRP A 1 66 ? 10.609 1.988 -2.842 1.00 92.38 66 TRP A C 1
ATOM 518 O O . TRP A 1 66 ? 11.541 1.926 -3.641 1.00 92.38 66 TRP A O 1
ATOM 528 N N . GLN A 1 67 ? 9.766 0.963 -2.684 1.00 91.06 67 GLN A N 1
ATOM 529 C CA . GLN A 1 67 ? 9.881 -0.262 -3.482 1.00 91.06 67 GLN A CA 1
ATOM 530 C C . GLN A 1 67 ? 9.602 -0.002 -4.964 1.00 91.06 67 GLN A C 1
ATOM 532 O O . GLN A 1 67 ? 10.349 -0.493 -5.809 1.00 91.06 67 GLN A O 1
ATOM 537 N N . LEU A 1 68 ? 8.582 0.799 -5.285 1.00 93.50 68 LEU A N 1
ATOM 538 C CA . LEU A 1 68 ? 8.288 1.186 -6.666 1.00 93.50 68 LEU A CA 1
ATOM 539 C C . LEU A 1 68 ? 9.461 1.942 -7.294 1.00 93.50 68 LEU A C 1
ATOM 541 O O . LEU A 1 68 ? 9.847 1.641 -8.421 1.00 93.50 68 LEU A O 1
ATOM 545 N N . GLU A 1 69 ? 10.082 2.849 -6.543 1.00 96.38 69 GLU A N 1
ATOM 546 C CA . GLU A 1 69 ? 11.246 3.601 -7.009 1.00 96.38 69 GLU A CA 1
ATOM 547 C C . GLU A 1 69 ? 12.456 2.694 -7.273 1.00 96.38 69 GLU A C 1
ATOM 549 O O . GLU A 1 69 ? 13.133 2.812 -8.297 1.00 96.38 69 GLU A O 1
ATOM 554 N N . ARG A 1 70 ? 12.697 1.707 -6.402 1.00 95.50 70 ARG A N 1
ATOM 555 C CA . ARG A 1 70 ? 13.743 0.696 -6.621 1.00 95.50 70 ARG A CA 1
ATOM 556 C C . ARG A 1 70 ? 13.473 -0.166 -7.852 1.00 95.50 70 ARG A C 1
ATOM 558 O O . ARG A 1 70 ? 14.412 -0.481 -8.583 1.00 95.50 70 ARG A O 1
ATOM 565 N N . ILE A 1 71 ? 12.217 -0.558 -8.074 1.00 95.12 71 ILE A N 1
ATOM 566 C CA . ILE A 1 71 ? 11.807 -1.317 -9.261 1.00 95.12 71 ILE A CA 1
ATOM 567 C C . ILE A 1 71 ? 12.039 -0.472 -10.516 1.00 95.12 71 ILE A C 1
ATOM 569 O O . ILE A 1 71 ? 12.683 -0.955 -11.444 1.00 95.12 71 ILE A O 1
ATOM 573 N N . ARG A 1 72 ? 11.607 0.797 -10.518 1.00 95.31 72 ARG A N 1
ATOM 574 C CA . ARG A 1 72 ? 11.835 1.747 -11.618 1.00 95.31 72 ARG A CA 1
ATOM 575 C C . ARG A 1 72 ? 13.319 1.851 -11.962 1.00 95.31 72 ARG A C 1
ATOM 577 O O . ARG A 1 72 ? 13.690 1.621 -13.107 1.00 95.31 72 ARG A O 1
ATOM 584 N N . HIS A 1 73 ? 14.175 2.110 -10.973 1.00 94.94 73 HIS A N 1
ATOM 585 C CA . HIS A 1 73 ? 15.621 2.206 -11.189 1.00 94.94 73 HIS A CA 1
ATOM 586 C C . HIS A 1 73 ? 16.235 0.925 -11.759 1.00 94.94 73 HIS A C 1
ATOM 588 O O . HIS A 1 73 ? 17.109 0.987 -12.623 1.00 94.94 73 HIS A O 1
ATOM 594 N N . ARG A 1 74 ? 15.786 -0.244 -11.291 1.00 94.88 74 ARG A N 1
ATOM 595 C CA . ARG A 1 74 ? 16.280 -1.527 -11.795 1.00 94.88 74 ARG A CA 1
ATOM 596 C C . ARG A 1 74 ? 15.836 -1.785 -13.234 1.00 94.88 74 ARG A C 1
ATOM 598 O O . ARG A 1 74 ? 16.637 -2.278 -14.020 1.00 94.88 74 ARG A O 1
ATOM 605 N N . LEU A 1 75 ? 14.604 -1.421 -13.585 1.00 95.69 75 LEU A N 1
ATOM 606 C CA . LEU A 1 75 ? 14.112 -1.494 -14.963 1.00 95.69 75 LEU A CA 1
ATOM 607 C C . LEU A 1 75 ? 14.892 -0.550 -15.885 1.00 95.69 75 LEU A C 1
ATOM 609 O O . LEU A 1 75 ? 15.304 -0.959 -16.964 1.00 95.69 75 LEU A O 1
ATOM 613 N N . GLU A 1 76 ? 15.169 0.679 -15.446 1.00 94.81 76 GLU A N 1
ATOM 614 C CA . GLU A 1 76 ? 15.987 1.631 -16.210 1.00 94.81 76 GLU A CA 1
ATOM 615 C C . GLU A 1 76 ? 17.414 1.137 -16.451 1.00 94.81 76 GLU A C 1
ATOM 617 O O . GLU A 1 76 ? 17.974 1.391 -17.515 1.00 94.81 76 GLU A O 1
ATOM 622 N N . ALA A 1 77 ? 18.012 0.448 -15.476 1.00 91.88 77 ALA A N 1
ATOM 623 C CA . ALA A 1 77 ? 19.334 -0.147 -15.636 1.00 91.88 77 ALA A CA 1
ATOM 624 C C . ALA A 1 77 ? 19.323 -1.267 -16.688 1.00 91.88 77 ALA A C 1
ATOM 626 O O . ALA A 1 77 ? 20.133 -1.233 -17.610 1.00 91.88 77 ALA A O 1
ATOM 627 N N . LEU A 1 78 ? 18.360 -2.192 -16.603 1.00 94.31 78 LEU A N 1
ATOM 628 C CA . LEU A 1 78 ? 18.223 -3.305 -17.551 1.00 94.31 78 LEU A CA 1
ATOM 629 C C . LEU A 1 78 ? 17.977 -2.820 -18.988 1.00 94.31 78 LEU A C 1
ATOM 631 O O . LEU A 1 78 ? 18.627 -3.285 -19.918 1.00 94.31 78 LEU A O 1
ATOM 635 N N . LEU A 1 79 ? 17.104 -1.826 -19.170 1.00 92.12 79 LEU A N 1
ATOM 636 C CA . LEU A 1 79 ? 16.813 -1.256 -20.492 1.00 92.12 79 LEU A CA 1
ATOM 637 C C . LEU A 1 79 ? 18.033 -0.558 -21.122 1.00 92.12 79 LEU A C 1
ATOM 639 O O . LEU A 1 79 ? 18.189 -0.550 -22.344 1.00 92.12 79 LEU A O 1
ATOM 643 N N . LYS A 1 80 ? 18.918 0.027 -20.302 1.00 86.12 80 LYS A N 1
ATOM 644 C CA . LYS A 1 80 ? 20.183 0.615 -20.775 1.00 86.12 80 LYS A CA 1
ATOM 645 C C . LYS A 1 80 ? 21.223 -0.439 -21.149 1.00 86.12 80 LYS A C 1
ATOM 647 O O . LYS A 1 80 ? 22.063 -0.156 -21.999 1.00 86.12 80 LYS A O 1
ATOM 652 N N . GLU A 1 81 ? 21.183 -1.612 -20.524 1.00 72.75 81 GLU A N 1
ATOM 653 C CA . GLU A 1 81 ? 22.069 -2.738 -20.837 1.00 72.75 81 GLU A CA 1
ATOM 654 C C . GLU A 1 81 ? 21.653 -3.458 -22.127 1.00 72.75 81 GLU A C 1
ATOM 656 O O . GLU A 1 81 ? 22.526 -3.789 -22.917 1.00 72.75 81 GLU A O 1
ATOM 661 N N . GLU A 1 82 ? 20.353 -3.612 -22.405 1.00 63.59 82 GLU A N 1
ATOM 662 C CA . GLU A 1 82 ? 19.857 -4.178 -23.679 1.00 63.59 82 GLU A CA 1
ATOM 663 C C . GLU A 1 82 ? 20.083 -3.266 -24.897 1.00 63.59 82 GLU A C 1
ATOM 665 O O . GLU A 1 82 ? 20.059 -3.728 -26.035 1.00 63.59 82 GLU A O 1
ATOM 670 N N . SER A 1 83 ? 20.299 -1.968 -24.674 1.00 57.50 83 SER A N 1
ATOM 671 C CA . SER A 1 83 ? 20.545 -0.983 -25.738 1.00 57.50 83 SER A CA 1
ATOM 672 C C . SER A 1 83 ? 22.033 -0.837 -26.110 1.00 57.50 83 SER A C 1
ATOM 674 O O . SER A 1 83 ? 22.379 0.074 -26.869 1.00 57.50 83 SER A O 1
ATOM 676 N N . ARG A 1 84 ? 22.917 -1.669 -25.543 1.00 50.84 84 ARG A N 1
ATOM 677 C CA . ARG A 1 84 ? 24.374 -1.671 -25.754 1.00 50.84 84 ARG A CA 1
ATOM 678 C C . ARG A 1 84 ? 24.838 -2.940 -26.455 1.00 50.84 84 ARG A C 1
ATOM 680 O O . ARG A 1 84 ? 25.783 -2.803 -27.262 1.00 50.84 84 ARG A O 1
#